Protein AF-A0A3Q2PLI1-F1 (afdb_monomer_lite)

Organism: Fundulus heteroclitus (NCBI:txid8078)

Sequence (74 aa):
MSWAEEDWTVGLSGRVLQKVKELQVLKERLSRENKQKQLQLDNTQTSLEKQTAKVNTAVLIYSLRLLLPGPVSM

Radius of gyration: 29.21 Å; chains: 1; bounding box: 46×13×90 Å

InterPro domains:
  IPR018463 Centromere protein Cenp-F, N-terminal [PF10481] (1-57)
  IPR043513 Centromere protein Cenp-F [PTHR18874] (1-56)

Structure (mmCIF, N/CA/C/O backbone):
data_AF-A0A3Q2PLI1-F1
#
_entry.id   AF-A0A3Q2PLI1-F1
#
loop_
_atom_site.group_PDB
_atom_site.id
_atom_site.type_symbol
_atom_site.label_atom_id
_atom_site.label_alt_id
_atom_site.label_comp_id
_atom_site.label_asym_id
_atom_site.label_entity_id
_atom_site.label_seq_id
_atom_site.pdbx_PDB_ins_code
_atom_site.Cartn_x
_atom_site.Cartn_y
_atom_site.Cartn_z
_atom_site.occupancy
_atom_site.B_iso_or_equiv
_atom_site.auth_seq_id
_atom_site.auth_comp_id
_atom_site.auth_asym_id
_atom_site.auth_atom_id
_atom_site.pdbx_PDB_model_num
ATOM 1 N N . MET A 1 1 ? 10.252 -2.864 23.062 1.00 38.41 1 MET A N 1
ATOM 2 C CA . MET A 1 1 ? 9.197 -2.192 23.850 1.00 38.41 1 MET A CA 1
ATOM 3 C C . MET A 1 1 ? 8.075 -3.201 24.040 1.00 38.41 1 MET A C 1
ATOM 5 O O . MET A 1 1 ? 7.371 -3.467 23.078 1.00 38.41 1 MET A O 1
ATOM 9 N N . SER A 1 2 ? 7.979 -3.835 25.213 1.00 51.84 2 SER A N 1
ATOM 10 C CA . SER A 1 2 ? 6.858 -4.727 25.545 1.00 51.84 2 SER A CA 1
ATOM 11 C C . SER A 1 2 ? 5.836 -3.915 26.338 1.00 51.84 2 SER A C 1
ATOM 13 O O . SER A 1 2 ? 5.966 -3.752 27.541 1.00 51.84 2 SER A O 1
ATOM 15 N N . TRP A 1 3 ? 4.900 -3.292 25.626 1.00 57.38 3 TRP A N 1
ATOM 16 C CA . TRP A 1 3 ? 3.678 -2.678 26.178 1.00 57.38 3 TRP A CA 1
ATOM 17 C C . TRP A 1 3 ? 2.439 -3.363 25.571 1.00 57.38 3 TRP A C 1
ATOM 19 O O . TRP A 1 3 ? 1.379 -2.768 25.429 1.00 57.38 3 TRP A O 1
ATOM 29 N N . ALA A 1 4 ? 2.606 -4.615 25.136 1.00 56.53 4 ALA A N 1
ATOM 30 C CA . ALA A 1 4 ? 1.595 -5.388 24.419 1.00 56.53 4 ALA A CA 1
ATOM 31 C C . ALA A 1 4 ? 1.049 -6.575 25.231 1.00 56.53 4 ALA A C 1
ATOM 33 O O . ALA A 1 4 ? 0.324 -7.391 24.676 1.00 56.53 4 ALA A O 1
ATOM 34 N N . GLU A 1 5 ? 1.399 -6.695 26.514 1.00 64.00 5 GLU A N 1
ATOM 35 C CA . GLU A 1 5 ? 0.940 -7.812 27.355 1.00 64.00 5 GLU A CA 1
ATOM 36 C C . GLU A 1 5 ? -0.350 -7.516 28.128 1.00 64.00 5 GLU A C 1
ATOM 38 O O . GLU A 1 5 ? -1.085 -8.449 28.437 1.00 64.00 5 GLU A O 1
ATOM 43 N N . GLU A 1 6 ? -0.689 -6.247 28.376 1.00 73.19 6 GLU A N 1
ATOM 44 C CA . GLU A 1 6 ? -1.967 -5.886 28.997 1.00 73.19 6 GLU A CA 1
ATOM 45 C C . GLU A 1 6 ? -3.005 -5.499 27.945 1.00 73.19 6 GLU A C 1
ATOM 47 O O . GLU A 1 6 ? -2.779 -4.640 27.086 1.00 73.19 6 GLU A O 1
ATOM 52 N N . ASP A 1 7 ? -4.167 -6.151 28.021 1.00 82.81 7 ASP A N 1
ATOM 53 C CA . ASP A 1 7 ? -5.335 -5.790 27.232 1.00 82.81 7 ASP A CA 1
ATOM 54 C C . ASP A 1 7 ? -5.787 -4.379 27.633 1.00 82.81 7 ASP A C 1
ATOM 56 O O . ASP A 1 7 ? -6.469 -4.163 28.635 1.00 82.81 7 ASP A O 1
ATOM 60 N N . TRP A 1 8 ? -5.392 -3.401 26.820 1.00 86.69 8 TRP A N 1
ATOM 61 C CA . TRP A 1 8 ? -5.718 -1.987 26.995 1.00 86.69 8 TRP A CA 1
ATOM 62 C C . TRP A 1 8 ? -7.227 -1.703 26.980 1.00 86.69 8 TRP A C 1
ATOM 64 O O . TRP A 1 8 ? -7.647 -0.582 27.271 1.00 86.69 8 TRP A O 1
ATOM 74 N N . THR A 1 9 ? -8.051 -2.690 26.615 1.00 89.44 9 THR A N 1
ATOM 75 C CA . THR A 1 9 ? -9.506 -2.563 26.621 1.00 89.44 9 THR A CA 1
ATOM 76 C C . THR A 1 9 ? -10.138 -2.859 27.986 1.00 89.44 9 THR A C 1
ATOM 78 O O . THR A 1 9 ? -11.312 -2.538 28.201 1.00 89.44 9 THR A O 1
ATOM 81 N N . VAL A 1 10 ? -9.371 -3.389 28.947 1.00 89.50 10 VAL A N 1
ATOM 82 C CA . VAL A 1 10 ? -9.834 -3.641 30.320 1.00 89.50 10 VAL A CA 1
ATOM 83 C C . VAL A 1 10 ? -10.200 -2.323 31.015 1.00 89.50 10 VAL A C 1
ATOM 85 O O . VAL A 1 10 ? -9.461 -1.345 30.982 1.00 89.50 10 VAL A O 1
ATOM 88 N N . GLY A 1 11 ? -11.375 -2.287 31.651 1.00 88.56 11 GLY A N 1
ATOM 89 C CA . GLY A 1 11 ? -11.886 -1.101 32.352 1.00 88.56 11 GLY A CA 1
ATOM 90 C C . GLY A 1 11 ? -12.615 -0.084 31.463 1.00 88.56 11 GLY A C 1
ATOM 91 O O . GLY A 1 11 ? -13.196 0.870 31.982 1.00 88.56 11 GLY A O 1
ATOM 92 N N . LEU A 1 12 ? -12.656 -0.287 30.140 1.00 92.62 12 LEU A N 1
ATOM 93 C CA . LEU A 1 12 ? -13.458 0.545 29.242 1.00 92.62 12 LEU A CA 1
ATOM 94 C C . LEU A 1 12 ? -14.955 0.221 29.364 1.00 92.62 12 LEU A C 1
ATOM 96 O O . LEU A 1 12 ? -15.365 -0.927 29.524 1.00 92.62 12 LEU A O 1
ATOM 100 N N . SER A 1 13 ? -15.802 1.246 29.230 1.00 95.44 13 SER A N 1
ATOM 101 C CA . SER A 1 13 ? -17.257 1.045 29.203 1.00 95.44 13 SER A CA 1
ATOM 102 C C . SER A 1 13 ? -17.705 0.303 27.936 1.00 95.44 13 SER A C 1
ATOM 104 O O . SER A 1 13 ? -17.102 0.448 26.871 1.00 95.44 13 SER A O 1
ATOM 106 N N . GLY A 1 14 ? -18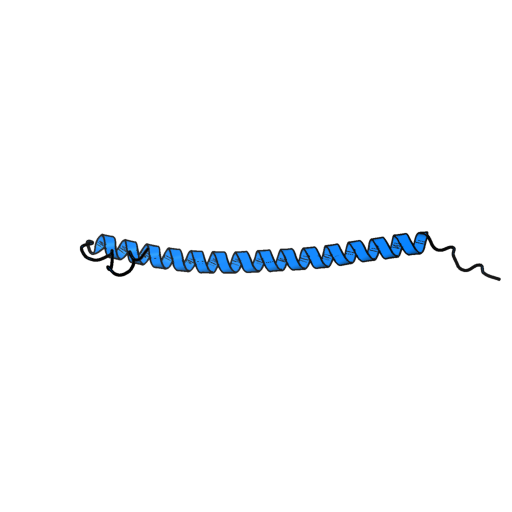.826 -0.425 28.008 1.00 94.94 14 GLY A N 1
ATOM 107 C CA . GLY A 1 14 ? -19.352 -1.201 26.874 1.00 94.94 14 GLY A CA 1
ATOM 108 C C . GLY A 1 14 ? -19.563 -0.387 25.589 1.00 94.94 14 GLY A C 1
ATOM 109 O O . GLY A 1 14 ? -19.293 -0.875 24.494 1.00 94.94 14 GLY A O 1
ATOM 110 N N . ARG A 1 15 ? -19.954 0.892 25.704 1.00 96.25 15 ARG A N 1
ATOM 111 C CA . ARG A 1 15 ? -20.080 1.804 24.551 1.00 96.25 15 ARG A CA 1
ATOM 112 C C . ARG A 1 15 ? -18.729 2.075 23.887 1.00 96.25 15 ARG A C 1
ATOM 114 O O . ARG A 1 15 ? -18.648 2.130 22.662 1.00 96.25 15 ARG A O 1
ATOM 121 N N . VAL A 1 16 ? -17.682 2.262 24.688 1.00 96.50 16 VAL A N 1
ATOM 122 C CA . VAL A 1 16 ? -16.324 2.486 24.181 1.00 96.50 16 VAL A CA 1
ATOM 123 C C . VAL A 1 16 ? -15.807 1.210 23.522 1.00 96.50 16 VAL A C 1
ATOM 125 O O . VAL A 1 16 ? -15.328 1.277 22.395 1.00 96.50 16 VAL A O 1
ATOM 128 N N . LEU A 1 17 ? -16.002 0.047 24.148 1.00 96.69 17 LEU A N 1
ATOM 129 C CA . LEU A 1 17 ? -15.636 -1.253 23.572 1.00 96.69 17 LEU A CA 1
ATOM 130 C C . LEU A 1 17 ? -16.31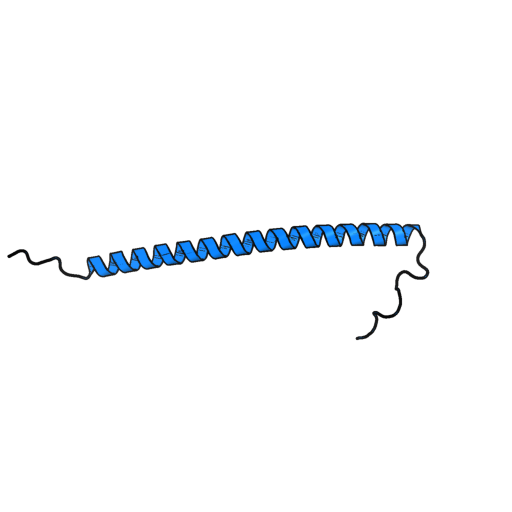4 -1.506 22.218 1.00 96.69 17 LEU A C 1
ATOM 132 O O . LEU A 1 17 ? -15.671 -1.960 21.271 1.00 96.69 17 LEU A O 1
ATOM 136 N N . GLN A 1 18 ? -17.592 -1.143 22.085 1.00 96.81 18 GLN A N 1
ATOM 137 C CA . GLN A 1 18 ? -18.298 -1.232 20.809 1.00 96.81 18 GLN A CA 1
ATOM 138 C C . GLN A 1 18 ? -17.641 -0.353 19.733 1.00 96.81 18 GLN A C 1
ATOM 140 O O . GLN A 1 18 ? -17.418 -0.816 18.614 1.00 96.81 18 GLN A O 1
ATOM 145 N N . LYS A 1 19 ? -17.264 0.887 20.072 1.00 97.50 19 LYS A N 1
ATOM 146 C CA . LYS A 1 19 ? -16.550 1.778 19.146 1.00 97.50 19 LYS A CA 1
ATOM 147 C C . LYS A 1 19 ? -15.160 1.277 18.781 1.00 97.50 19 LYS A C 1
ATOM 149 O O . LYS A 1 19 ? -14.777 1.387 17.619 1.00 97.50 19 LYS A O 1
ATOM 154 N N . VAL A 1 20 ? -14.437 0.676 19.721 1.00 96.69 20 VAL A N 1
ATOM 155 C CA . VAL A 1 20 ? -13.150 0.027 19.440 1.00 96.69 20 VAL A CA 1
ATOM 156 C C . VAL A 1 20 ? -13.326 -1.074 18.396 1.00 96.69 20 VAL A C 1
ATOM 158 O O . VAL A 1 20 ? -12.607 -1.084 17.399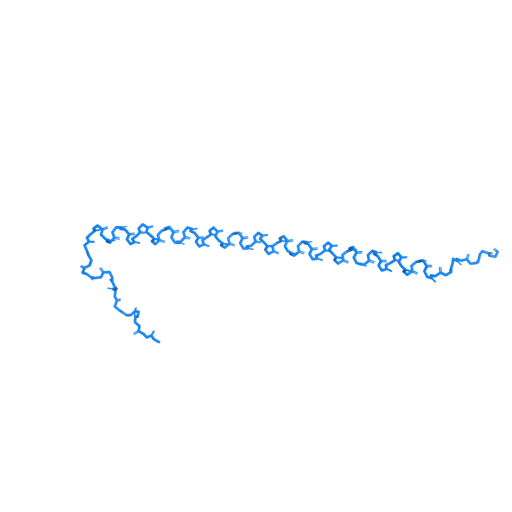 1.00 96.69 20 VAL A O 1
ATOM 161 N N . LYS A 1 21 ? -14.328 -1.945 18.562 1.00 95.81 21 LYS A N 1
ATOM 162 C CA . LYS A 1 21 ? -14.612 -3.022 17.606 1.00 95.81 21 LYS A CA 1
ATOM 163 C C . LYS A 1 21 ? -15.000 -2.488 16.225 1.00 95.81 21 LYS A C 1
ATOM 165 O O . LYS A 1 21 ? -14.495 -2.972 15.215 1.00 95.81 21 LYS A O 1
ATOM 170 N N . GLU A 1 22 ? -15.862 -1.473 16.167 1.00 97.94 22 GLU A N 1
ATOM 171 C CA . GLU A 1 22 ? -16.232 -0.812 14.907 1.00 97.94 22 GLU A CA 1
ATOM 172 C C . GLU A 1 22 ? -14.995 -0.253 14.184 1.00 97.94 22 GLU A C 1
ATOM 174 O O . GLU A 1 22 ? -14.810 -0.490 12.989 1.00 97.94 22 GLU A O 1
ATOM 179 N N . LEU A 1 23 ? -14.106 0.432 14.910 1.00 97.94 23 LEU A N 1
ATOM 180 C CA . LEU A 1 23 ? -12.868 0.980 14.352 1.00 97.94 23 LEU A CA 1
ATOM 181 C C . LEU A 1 23 ? -11.890 -0.107 13.897 1.00 97.94 23 LEU A C 1
ATOM 183 O O . LEU A 1 23 ? -11.246 0.059 12.862 1.00 97.94 23 LEU A O 1
ATOM 187 N N . GLN A 1 24 ? -11.788 -1.223 14.620 1.00 96.38 24 GLN A N 1
ATOM 188 C CA . GLN A 1 24 ? -10.966 -2.366 14.213 1.00 96.38 24 GLN A CA 1
ATOM 189 C C . GLN A 1 24 ? -11.452 -2.950 12.880 1.00 96.38 24 GLN A C 1
ATOM 191 O O . GLN A 1 24 ? -10.651 -3.113 11.961 1.00 96.38 24 GLN A O 1
ATOM 196 N N . VAL A 1 25 ? -12.764 -3.150 12.722 1.00 98.00 25 VAL A N 1
ATOM 197 C CA . VAL A 1 25 ? -13.355 -3.635 11.461 1.00 98.00 25 VAL A CA 1
ATOM 198 C C . VAL A 1 25 ? -13.108 -2.651 10.313 1.00 98.00 25 VAL A C 1
ATOM 200 O O . VAL A 1 25 ? -12.745 -3.057 9.206 1.00 98.00 25 VAL A O 1
ATOM 203 N N . LEU A 1 26 ? -13.266 -1.347 10.562 1.00 98.25 26 LEU A N 1
ATOM 204 C CA . LEU A 1 26 ? -12.984 -0.314 9.562 1.00 98.25 26 LEU A CA 1
ATOM 205 C C . LEU A 1 26 ? -11.505 -0.297 9.162 1.00 98.25 26 LEU A C 1
ATOM 207 O O . LEU A 1 26 ? -11.198 -0.217 7.973 1.00 98.25 26 LEU A O 1
ATOM 211 N N . LYS A 1 27 ? -10.591 -0.428 10.129 1.00 97.94 27 LYS A N 1
ATOM 212 C CA . LYS A 1 27 ? -9.148 -0.513 9.882 1.00 97.94 27 LYS A CA 1
ATOM 213 C C . LYS A 1 27 ? -8.801 -1.728 9.025 1.00 97.94 27 LYS A C 1
ATOM 215 O O . LYS A 1 27 ? -8.037 -1.598 8.072 1.00 97.94 27 LYS A O 1
ATOM 220 N N . GLU A 1 28 ? -9.364 -2.895 9.328 1.00 98.31 28 GLU A N 1
ATOM 221 C CA . GLU A 1 28 ? -9.147 -4.114 8.541 1.00 98.31 28 GLU A CA 1
ATOM 222 C C . GLU A 1 28 ? -9.674 -3.976 7.113 1.00 98.31 28 GLU A C 1
ATOM 224 O O . GLU A 1 28 ? -9.007 -4.362 6.150 1.00 98.31 28 GLU A O 1
ATOM 229 N N . ARG A 1 29 ? -10.865 -3.390 6.950 1.00 98.31 29 ARG A N 1
ATOM 230 C CA . ARG A 1 29 ? -11.421 -3.095 5.628 1.00 98.31 29 ARG A CA 1
ATOM 231 C C . ARG A 1 29 ? -10.512 -2.151 4.843 1.00 98.31 29 ARG A C 1
ATOM 233 O O . ARG A 1 29 ? -10.142 -2.482 3.719 1.00 98.31 29 ARG A O 1
ATOM 240 N N . LEU A 1 30 ? -10.112 -1.032 5.443 1.00 98.50 30 LEU A N 1
ATOM 241 C CA . LEU A 1 30 ? -9.230 -0.058 4.805 1.00 98.50 30 LEU A CA 1
ATOM 242 C C . LEU A 1 30 ? -7.870 -0.674 4.455 1.00 98.50 30 LEU A C 1
ATOM 244 O O . LEU A 1 30 ? -7.343 -0.421 3.378 1.00 98.50 30 LEU A O 1
ATOM 248 N N . SER A 1 31 ? -7.320 -1.528 5.321 1.00 98.31 31 SER A N 1
ATOM 249 C CA . SER A 1 31 ? -6.073 -2.250 5.057 1.00 98.31 31 SER A CA 1
ATOM 250 C C . SER A 1 31 ? -6.181 -3.142 3.816 1.00 98.31 31 SER A C 1
ATOM 252 O O . SER A 1 31 ? -5.294 -3.111 2.960 1.00 98.31 31 SER A O 1
ATOM 254 N N . ARG A 1 32 ? -7.288 -3.885 3.669 1.00 98.44 32 ARG A N 1
ATOM 255 C CA . ARG A 1 32 ? -7.545 -4.708 2.476 1.00 98.44 32 ARG A CA 1
ATOM 256 C C . ARG A 1 32 ? -7.697 -3.861 1.215 1.00 98.44 32 ARG A C 1
ATOM 258 O O . ARG A 1 32 ? -7.059 -4.167 0.210 1.00 98.44 32 ARG A O 1
ATOM 265 N N . GLU A 1 33 ? -8.485 -2.788 1.278 1.00 98.31 33 GLU A N 1
ATOM 266 C CA . GLU A 1 33 ? -8.664 -1.861 0.153 1.00 98.31 33 GLU A CA 1
ATOM 267 C C . GLU A 1 33 ? -7.333 -1.216 -0.262 1.00 98.31 33 GLU A C 1
ATOM 269 O O . GLU A 1 33 ? -7.030 -1.126 -1.452 1.00 98.31 33 GLU A O 1
ATOM 274 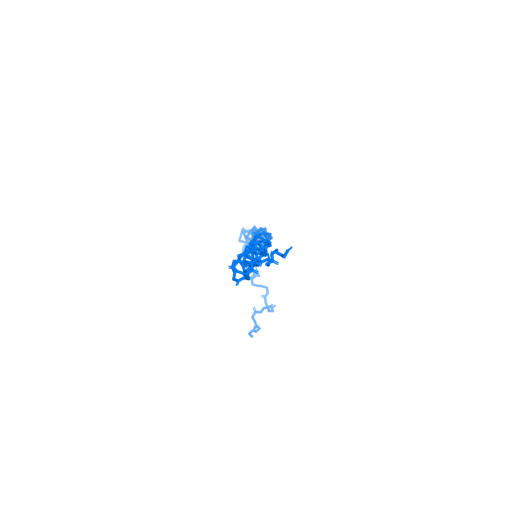N N . ASN A 1 34 ? -6.501 -0.819 0.703 1.00 98.56 34 ASN A N 1
ATOM 275 C CA . ASN A 1 34 ? -5.200 -0.221 0.426 1.00 98.56 34 ASN A CA 1
ATOM 276 C C . ASN A 1 34 ? -4.236 -1.230 -0.212 1.00 98.56 34 ASN A C 1
ATOM 278 O O . ASN A 1 34 ? -3.578 -0.913 -1.197 1.00 98.56 34 ASN A O 1
ATOM 282 N N . LYS A 1 35 ? -4.207 -2.476 0.286 1.00 98.56 35 LYS A N 1
ATOM 283 C CA . LYS A 1 35 ? -3.410 -3.555 -0.316 1.00 98.56 35 LYS A CA 1
ATOM 284 C C . LYS A 1 35 ? -3.834 -3.829 -1.759 1.00 98.56 35 LYS A C 1
ATOM 286 O O . LYS A 1 35 ? -2.982 -3.986 -2.626 1.00 98.56 35 LYS A O 1
ATOM 291 N N . GLN A 1 36 ? -5.138 -3.856 -2.032 1.00 98.56 36 GLN A N 1
ATOM 292 C CA . GLN A 1 36 ? -5.652 -4.031 -3.390 1.00 98.56 36 GLN A CA 1
ATOM 293 C C . GLN A 1 36 ? -5.230 -2.880 -4.313 1.00 98.56 36 GLN A C 1
ATOM 295 O O . GLN A 1 36 ? -4.787 -3.134 -5.431 1.00 98.56 36 GLN A O 1
ATOM 300 N N . LYS A 1 37 ? -5.332 -1.627 -3.852 1.00 98.44 37 LYS A N 1
ATOM 301 C CA . LYS A 1 37 ? -4.892 -0.452 -4.620 1.00 98.44 37 LYS A CA 1
ATOM 302 C C . LYS A 1 37 ? -3.387 -0.462 -4.876 1.00 98.44 37 LYS A C 1
ATOM 304 O O . LYS A 1 37 ? -2.979 -0.171 -5.993 1.00 98.44 37 LYS A O 1
ATOM 309 N N . GLN A 1 38 ? -2.580 -0.851 -3.889 1.00 98.38 38 GLN A N 1
ATOM 310 C CA . GLN A 1 38 ? -1.134 -0.978 -4.065 1.00 98.38 38 GLN A CA 1
ATOM 311 C C . GLN A 1 38 ? -0.796 -2.002 -5.153 1.00 98.38 38 GLN A C 1
ATOM 313 O O . GLN A 1 38 ? -0.047 -1.689 -6.068 1.00 98.38 38 GLN A O 1
ATOM 318 N N . LEU A 1 39 ? -1.435 -3.176 -5.131 1.00 98.56 39 LEU A N 1
ATOM 319 C CA . LEU A 1 39 ? -1.246 -4.185 -6.178 1.00 98.56 39 LEU A CA 1
ATOM 320 C C . LEU A 1 39 ? -1.647 -3.669 -7.568 1.00 98.56 39 LEU A C 1
ATOM 322 O O . LEU A 1 39 ? -0.993 -3.983 -8.559 1.00 98.56 39 LEU A O 1
ATOM 326 N N . GLN A 1 40 ? -2.722 -2.879 -7.664 1.00 98.44 40 GLN A N 1
ATOM 327 C CA . GLN A 1 40 ? -3.104 -2.248 -8.929 1.00 98.44 40 GLN A CA 1
ATOM 328 C C . GLN A 1 40 ? -2.036 -1.262 -9.409 1.00 98.44 40 GLN A C 1
ATOM 330 O O . GLN A 1 40 ? -1.661 -1.318 -10.579 1.00 98.44 40 GLN A O 1
ATOM 335 N N . LEU A 1 41 ? -1.516 -0.415 -8.518 1.00 98.69 41 LEU A N 1
ATOM 336 C CA . LEU A 1 41 ? -0.432 0.516 -8.835 1.00 98.69 41 LEU A CA 1
ATOM 337 C C . LEU A 1 41 ? 0.817 -0.227 -9.323 1.00 98.69 41 LEU A C 1
ATOM 339 O O . LEU A 1 41 ? 1.310 0.079 -10.408 1.00 98.69 41 LEU A O 1
ATOM 343 N N . ASP A 1 42 ? 1.259 -1.255 -8.601 1.00 98.62 42 ASP A N 1
ATOM 344 C CA . ASP A 1 42 ? 2.447 -2.044 -8.948 1.00 98.62 42 ASP A CA 1
ATOM 345 C C . ASP A 1 42 ? 2.302 -2.713 -10.328 1.00 98.62 42 ASP A C 1
ATOM 347 O O . ASP A 1 42 ? 3.229 -2.715 -11.145 1.00 98.62 42 ASP A O 1
ATOM 351 N N . ASN A 1 43 ? 1.104 -3.220 -10.639 1.00 98.31 43 ASN A N 1
ATOM 352 C CA . ASN A 1 43 ? 0.793 -3.787 -11.950 1.00 98.31 43 ASN A CA 1
ATOM 353 C C . ASN A 1 43 ? 0.851 -2.730 -13.060 1.00 98.31 43 ASN A C 1
ATOM 355 O O . ASN A 1 43 ? 1.425 -2.980 -14.124 1.00 98.31 43 ASN A O 1
ATOM 359 N N . THR A 1 44 ? 0.265 -1.548 -12.833 1.00 98.31 44 THR A N 1
ATOM 360 C CA . THR A 1 44 ? 0.313 -0.460 -13.822 1.00 98.31 44 THR A CA 1
ATOM 361 C C . THR A 1 44 ? 1.734 0.031 -14.060 1.00 98.31 44 THR A C 1
ATOM 363 O O . THR A 1 44 ? 2.119 0.222 -15.213 1.00 98.31 44 THR A O 1
ATOM 366 N N . GLN A 1 45 ? 2.532 0.140 -12.999 1.00 98.44 45 GLN A N 1
ATOM 367 C CA . GLN A 1 45 ? 3.927 0.551 -13.063 1.00 98.44 45 GLN A CA 1
ATOM 368 C C . GLN A 1 45 ? 4.764 -0.461 -13.855 1.00 98.44 45 GLN A C 1
ATOM 370 O O . GLN A 1 45 ? 5.445 -0.093 -14.809 1.00 98.44 45 GLN A O 1
ATOM 375 N N . THR A 1 46 ? 4.616 -1.752 -13.554 1.00 98.44 46 THR A N 1
ATOM 376 C CA . THR A 1 46 ? 5.290 -2.836 -14.287 1.00 98.44 46 THR A CA 1
ATOM 377 C C . THR A 1 46 ? 4.911 -2.840 -15.774 1.00 98.44 46 THR A C 1
ATOM 379 O O . THR A 1 46 ? 5.755 -3.026 -16.656 1.00 98.44 46 THR A O 1
ATOM 382 N N . SER A 1 47 ? 3.628 -2.627 -16.088 1.00 98.12 47 SER A N 1
ATOM 383 C CA . SER A 1 47 ? 3.160 -2.533 -17.475 1.00 98.12 47 SER A CA 1
ATOM 384 C C . SER A 1 47 ? 3.767 -1.329 -18.196 1.00 98.12 47 SER A C 1
ATOM 386 O O . SER A 1 47 ? 4.188 -1.458 -19.349 1.00 98.12 47 SER A O 1
ATOM 388 N N . LE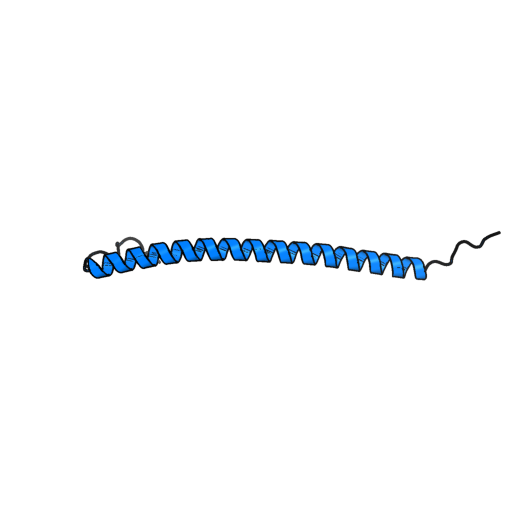U A 1 48 ? 3.836 -0.176 -17.527 1.00 98.25 48 LEU A N 1
ATOM 389 C CA . LEU A 1 48 ? 4.447 1.034 -18.066 1.00 98.25 48 LEU A CA 1
ATOM 390 C C . LEU A 1 48 ? 5.932 0.813 -18.363 1.00 98.25 48 LEU A C 1
ATOM 392 O O . LEU A 1 48 ? 6.368 1.058 -19.482 1.00 98.25 48 LEU A O 1
ATOM 396 N N . GLU A 1 49 ? 6.692 0.273 -17.413 1.00 98.25 49 GLU A N 1
ATOM 397 C CA . GLU A 1 49 ? 8.116 -0.040 -17.586 1.00 98.25 49 GLU A CA 1
ATOM 398 C C . GLU A 1 49 ? 8.357 -0.976 -18.774 1.00 98.25 49 GLU A C 1
ATOM 400 O O . GLU A 1 49 ? 9.233 -0.728 -19.608 1.00 98.25 49 GLU A O 1
ATOM 405 N N . LYS A 1 50 ? 7.517 -2.006 -18.925 1.00 98.12 50 LYS A N 1
ATOM 406 C CA . LYS A 1 50 ? 7.565 -2.914 -20.077 1.00 98.12 50 LYS A CA 1
ATOM 407 C C . LYS A 1 50 ? 7.310 -2.189 -21.399 1.00 98.12 50 LYS A C 1
ATOM 409 O O . LYS A 1 50 ? 7.945 -2.514 -22.403 1.00 98.12 50 LYS A O 1
ATOM 414 N N . GLN A 1 51 ? 6.365 -1.250 -21.439 1.00 97.75 51 GLN A N 1
ATOM 415 C CA . GLN A 1 51 ? 6.086 -0.464 -22.644 1.00 97.75 51 GLN A CA 1
ATOM 416 C C . GLN A 1 51 ? 7.223 0.509 -22.957 1.00 97.75 51 GLN A C 1
ATOM 418 O O . GLN A 1 51 ? 7.667 0.562 -24.102 1.00 97.75 51 GLN A O 1
ATOM 423 N N . THR A 1 52 ? 7.764 1.191 -21.951 1.00 98.06 52 THR A N 1
ATOM 424 C CA . THR A 1 52 ? 8.930 2.069 -22.090 1.00 98.06 52 THR A CA 1
ATOM 425 C C . THR A 1 52 ? 10.133 1.309 -22.637 1.00 98.06 52 THR A C 1
ATOM 427 O O . THR A 1 52 ? 10.760 1.759 -23.592 1.00 98.06 52 THR A O 1
ATOM 430 N N . ALA A 1 53 ? 10.415 0.109 -22.119 1.00 97.38 53 ALA A N 1
ATOM 431 C CA . ALA A 1 53 ? 11.492 -0.733 -22.633 1.00 97.38 53 ALA A CA 1
ATOM 432 C C . ALA A 1 53 ? 11.295 -1.083 -24.118 1.00 97.38 53 ALA A C 1
ATOM 434 O O . ALA A 1 53 ? 12.245 -1.005 -24.891 1.00 97.38 53 ALA A O 1
ATOM 435 N N . LYS A 1 54 ? 10.066 -1.412 -24.540 1.00 96.94 54 LYS A N 1
ATOM 436 C CA . LYS A 1 54 ? 9.743 -1.679 -25.954 1.00 96.94 54 LYS A CA 1
ATOM 437 C C . LYS A 1 54 ? 9.928 -0.454 -26.849 1.00 96.94 54 LYS A C 1
ATOM 439 O O . LYS A 1 54 ? 10.424 -0.587 -27.962 1.00 96.94 54 LYS A O 1
ATOM 444 N N . VAL A 1 55 ? 9.504 0.724 -26.391 1.00 97.25 55 VAL A N 1
ATOM 445 C CA . VAL A 1 55 ? 9.681 1.969 -27.151 1.00 97.25 55 VAL A CA 1
ATOM 446 C C . VAL A 1 55 ? 11.166 2.281 -27.287 1.00 97.25 55 VAL A C 1
ATOM 448 O O . VAL A 1 55 ? 11.635 2.527 -28.393 1.00 97.25 55 VAL A O 1
ATOM 451 N N . ASN A 1 56 ? 11.924 2.181 -26.196 1.00 96.69 56 ASN A N 1
ATOM 452 C CA . ASN A 1 56 ? 13.363 2.419 -26.206 1.00 96.69 56 ASN A CA 1
ATOM 453 C C . ASN A 1 56 ? 14.089 1.454 -27.150 1.00 96.69 56 ASN A C 1
ATOM 455 O O . ASN A 1 56 ? 14.927 1.888 -27.937 1.00 96.69 56 ASN A O 1
ATOM 459 N N . THR A 1 57 ? 13.752 0.160 -27.132 1.00 96.19 57 THR A N 1
ATOM 460 C CA . THR A 1 57 ? 14.355 -0.804 -28.063 1.00 96.19 57 THR A CA 1
ATOM 461 C C . THR A 1 57 ? 13.967 -0.524 -29.508 1.00 96.19 57 THR A C 1
ATOM 463 O O . THR A 1 57 ? 14.838 -0.559 -30.372 1.00 96.19 57 THR A O 1
ATOM 466 N N . ALA A 1 58 ? 12.704 -0.187 -29.784 1.00 95.25 58 ALA A N 1
ATOM 467 C CA . ALA A 1 58 ? 12.276 0.202 -31.124 1.00 95.25 58 ALA A CA 1
ATOM 468 C C . ALA A 1 58 ? 13.067 1.420 -31.624 1.00 95.25 58 ALA A C 1
ATOM 470 O O . ALA A 1 58 ? 13.629 1.372 -32.715 1.00 95.25 58 ALA A O 1
ATOM 471 N N . VAL A 1 59 ? 13.181 2.473 -30.810 1.00 94.88 59 VAL A N 1
ATOM 472 C CA . VAL A 1 59 ? 13.963 3.676 -31.134 1.00 94.88 59 VAL A CA 1
ATOM 473 C C . VAL A 1 59 ? 15.422 3.325 -31.419 1.00 94.88 59 VAL A C 1
ATOM 475 O O . VAL A 1 59 ? 15.958 3.773 -32.427 1.00 94.88 59 VAL A O 1
ATOM 478 N N . LEU A 1 60 ? 16.057 2.485 -30.597 1.00 94.88 60 LEU A N 1
ATOM 479 C CA . LEU A 1 60 ? 17.435 2.043 -30.834 1.00 94.88 60 LEU A CA 1
ATOM 480 C C . LEU A 1 60 ? 17.582 1.280 -32.155 1.00 94.88 60 LEU A C 1
ATOM 482 O O . LEU A 1 60 ? 18.534 1.524 -32.893 1.00 94.88 60 LEU A O 1
ATOM 486 N N . ILE A 1 61 ? 16.633 0.399 -32.483 1.00 93.25 61 ILE A N 1
ATOM 487 C CA . ILE A 1 61 ? 16.626 -0.335 -33.754 1.00 93.25 61 ILE A CA 1
ATOM 488 C C . ILE A 1 61 ? 16.492 0.633 -34.935 1.00 93.25 61 ILE A C 1
ATOM 490 O O . ILE A 1 61 ? 17.238 0.508 -35.907 1.00 93.25 61 ILE A O 1
ATOM 494 N N . TYR A 1 62 ? 15.580 1.608 -34.863 1.00 92.56 62 TYR A N 1
ATOM 495 C CA . TYR A 1 62 ? 15.425 2.621 -35.911 1.00 92.56 62 TYR A CA 1
ATOM 496 C C . TYR A 1 62 ? 16.696 3.458 -36.080 1.00 92.56 62 TYR A C 1
ATOM 498 O O . TYR A 1 62 ? 17.169 3.615 -37.204 1.00 92.56 62 TYR A O 1
ATOM 506 N N . SER A 1 63 ? 17.288 3.928 -34.982 1.00 90.69 63 SER A N 1
ATOM 507 C CA . SER A 1 63 ? 18.545 4.684 -35.000 1.00 90.69 63 SER A CA 1
ATOM 508 C C . SER A 1 63 ? 19.697 3.876 -35.599 1.00 90.69 63 SER A C 1
ATOM 510 O O . SER A 1 63 ? 20.448 4.395 -36.420 1.00 90.69 63 SER A O 1
ATOM 512 N N . LEU A 1 64 ? 19.812 2.588 -35.256 1.00 90.44 64 LEU A N 1
ATOM 513 C CA . LEU A 1 64 ? 20.833 1.703 -35.818 1.00 90.44 64 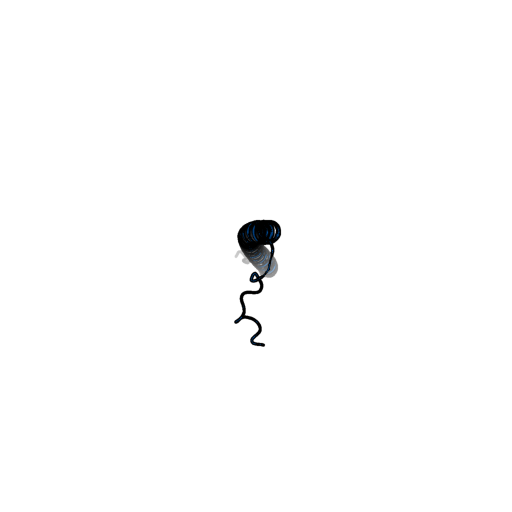LEU A CA 1
ATOM 514 C C . LEU A 1 64 ? 20.614 1.457 -37.317 1.00 90.44 64 LEU A C 1
ATOM 516 O O . LEU A 1 64 ? 21.568 1.480 -38.091 1.00 90.44 64 LEU A O 1
ATOM 520 N N . ARG A 1 65 ? 19.359 1.264 -37.745 1.00 88.06 65 ARG A N 1
ATOM 521 C CA . ARG A 1 65 ? 19.011 1.070 -39.160 1.00 88.06 65 ARG A CA 1
ATOM 522 C C . ARG A 1 65 ? 19.342 2.293 -40.012 1.00 88.06 65 ARG A C 1
ATOM 524 O O . ARG A 1 65 ? 19.744 2.122 -41.155 1.00 88.06 65 ARG A O 1
ATOM 531 N N . LEU A 1 66 ? 19.179 3.499 -39.470 1.00 84.81 66 LEU A N 1
ATOM 532 C CA . LEU A 1 66 ? 19.538 4.743 -40.156 1.00 84.81 66 LEU A CA 1
ATOM 533 C C . LEU A 1 66 ? 21.057 4.958 -40.252 1.00 84.81 66 LEU A C 1
ATOM 535 O O . LEU A 1 66 ? 21.501 5.682 -41.138 1.00 84.81 66 LEU A O 1
ATOM 539 N N . LEU A 1 67 ? 21.847 4.339 -39.368 1.00 86.12 67 LEU A N 1
ATOM 540 C CA . LEU A 1 67 ? 23.309 4.448 -39.378 1.00 86.12 67 LEU A CA 1
ATOM 541 C C . LEU A 1 67 ? 24.001 3.465 -40.336 1.00 86.12 67 LEU A C 1
ATOM 543 O O . LEU A 1 67 ? 25.157 3.685 -40.695 1.00 86.12 67 LEU A O 1
ATOM 547 N N . LEU A 1 68 ? 23.336 2.373 -40.728 1.00 79.75 68 LEU A N 1
ATOM 548 C CA . LEU A 1 68 ? 23.913 1.380 -41.634 1.00 79.75 68 LEU A CA 1
ATOM 549 C C . LEU A 1 68 ? 23.705 1.809 -43.098 1.00 79.75 68 LEU A C 1
ATOM 551 O O . LEU A 1 68 ? 22.557 2.007 -43.505 1.00 79.75 68 LEU A O 1
ATOM 555 N N . PRO A 1 69 ? 24.770 1.929 -43.918 1.00 70.19 69 PRO A N 1
ATOM 556 C CA . PRO A 1 69 ? 24.608 2.166 -45.347 1.00 70.19 69 PRO A CA 1
ATOM 557 C C . PRO A 1 69 ? 23.827 0.998 -45.965 1.00 70.19 69 PRO A C 1
ATOM 559 O O . PRO A 1 69 ? 24.090 -0.167 -45.662 1.00 70.19 69 PRO A O 1
ATOM 562 N N . GLY A 1 70 ? 22.830 1.315 -46.798 1.00 74.38 70 GLY A N 1
ATOM 563 C CA . GLY A 1 70 ? 22.020 0.310 -47.489 1.00 74.38 70 GLY A CA 1
ATOM 564 C C . GLY A 1 70 ? 22.878 -0.639 -48.339 1.00 74.38 70 GLY A C 1
ATOM 565 O O . GLY A 1 70 ? 24.015 -0.297 -48.674 1.00 74.38 70 GLY A O 1
ATOM 566 N N . PRO A 1 71 ? 22.364 -1.831 -48.700 1.00 68.56 71 PRO A N 1
ATOM 567 C CA . PRO A 1 71 ? 23.102 -2.752 -49.552 1.00 68.56 71 PRO A CA 1
ATOM 568 C C . PRO A 1 71 ? 23.443 -2.047 -50.867 1.00 68.56 71 PRO A C 1
ATOM 570 O O . PRO A 1 71 ? 22.549 -1.617 -51.599 1.00 68.56 71 PRO A O 1
ATOM 573 N N . VAL A 1 72 ? 24.741 -1.911 -51.152 1.00 62.97 72 VAL A N 1
ATOM 574 C CA . VAL A 1 72 ? 25.220 -1.475 -52.464 1.00 62.97 72 VAL A CA 1
ATOM 575 C C . VAL A 1 72 ? 24.768 -2.550 -53.445 1.00 62.97 72 VAL A C 1
ATOM 577 O O . VAL A 1 72 ? 25.288 -3.663 -53.437 1.00 62.97 72 VAL A O 1
ATOM 580 N N . SER A 1 73 ? 23.722 -2.247 -54.209 1.00 60.75 73 SER A N 1
ATOM 581 C CA . SER A 1 73 ? 23.254 -3.125 -55.277 1.00 60.75 73 SER A CA 1
ATOM 582 C C . SER A 1 73 ? 24.313 -3.102 -56.381 1.00 60.75 73 SER A C 1
ATOM 584 O O . SER A 1 73 ? 24.591 -2.029 -56.917 1.00 60.75 73 SER A O 1
ATOM 586 N N . MET A 1 74 ? 24.939 -4.255 -56.642 1.00 51.97 74 MET A N 1
ATOM 587 C CA . MET A 1 74 ? 25.756 -4.516 -57.835 1.00 51.97 74 MET A CA 1
ATOM 588 C C . MET A 1 74 ? 24.888 -5.051 -58.966 1.00 51.97 74 MET A C 1
ATOM 590 O O . MET A 1 74 ? 23.941 -5.810 -58.656 1.00 51.97 74 MET A O 1
#

Foldseek 3Di:
DPPPPDDPCPPPDPVVVVVVVVVVVVVVVVVVVVVVVVVVVVVVVVVVVVVVVVVVVVVVVVVVVVVDDPPPDD

pLDDT: mean 89.83, std 13.96, range [38.41, 98.69]

Secondary structure (DSSP, 8-state):
----SS-TTTT--HHHHHHHHHHHHHHHHHHHHHHHHHHHHHHHHHHHHHHHHHHHHHHHHHHHHHHSPPP---